Protein AF-A0A9E2YQH1-F1 (afdb_monomer_lite)

Sequence (103 aa):
FQDDIANGRPSDWKCRAGSRYLYVCEDGLVHYCSQQRGYPAKPLALYTVEDIRREYRTKKGCAPFCTISCVHQISYMDFWRDPQTMESTVPEEQNSGLIQISK

Foldseek 3Di:
DQVCLVVVWFDDFQQQQQAQDWDADPVQFTASDPVGPPPPRHHPVPSDVVSNVLSNQEGELCRRNDPDVVRVVSRVVCRVPDHRDHYDPDDDPPCPDPPPPDD

Radius of gyration: 14.52 Å; chains: 1; bounding box: 48×29×32 Å

Secondary structure (DSSP, 8-state):
-HHHHHTTPPP-----BTTTB-EE-TTSEEES-TTSTTSEEEEGGG--HHHHHHHHHEEPTTGGG---HHHHHHHHTTTTSPPP-EE--SPP-----------

pLDDT: mean 90.04, std 12.1, range [48.88, 98.44]

Structure (mmCIF, N/CA/C/O backbone):
data_AF-A0A9E2YQH1-F1
#
_entry.id   AF-A0A9E2YQH1-F1
#
loop_
_atom_site.group_PDB
_atom_site.id
_atom_site.type_symbol
_atom_site.label_atom_id
_atom_site.label_alt_id
_atom_site.label_comp_id
_atom_site.label_asym_id
_atom_site.label_entity_id
_atom_site.label_seq_id
_atom_site.pdbx_PDB_ins_code
_atom_site.Cartn_x
_atom_site.Cartn_y
_atom_site.Cartn_z
_atom_site.occupancy
_atom_site.B_iso_or_equiv
_atom_site.auth_seq_id
_atom_site.auth_comp_id
_atom_site.auth_asym_id
_atom_site.auth_atom_id
_atom_site.pdbx_PDB_model_num
ATOM 1 N N . PHE A 1 1 ? 9.927 -6.008 -11.643 1.00 89.25 1 PHE A N 1
ATOM 2 C CA . PHE A 1 1 ? 10.010 -5.424 -10.286 1.00 89.25 1 PHE A CA 1
ATOM 3 C C . PHE A 1 1 ? 11.405 -5.557 -9.682 1.00 89.25 1 PHE A C 1
ATOM 5 O O . PHE A 1 1 ? 12.046 -4.530 -9.561 1.00 89.25 1 PHE A O 1
ATOM 12 N N . GLN A 1 2 ? 11.934 -6.750 -9.355 1.00 93.94 2 GLN A N 1
ATOM 13 C CA . GLN A 1 2 ? 13.309 -6.865 -8.817 1.00 93.94 2 GLN A CA 1
ATOM 14 C C . GLN A 1 2 ? 14.371 -6.341 -9.796 1.00 93.94 2 GLN A C 1
ATOM 16 O O . GLN A 1 2 ? 15.217 -5.545 -9.399 1.00 93.94 2 GLN A O 1
ATOM 21 N N . ASP A 1 3 ? 14.266 -6.700 -11.079 1.00 95.50 3 ASP A N 1
ATOM 22 C CA . ASP A 1 3 ? 15.157 -6.167 -12.119 1.00 95.50 3 ASP A CA 1
ATOM 23 C C . ASP A 1 3 ? 15.013 -4.650 -12.285 1.00 95.50 3 ASP A C 1
ATOM 25 O O . ASP A 1 3 ? 16.000 -3.949 -12.482 1.00 95.50 3 ASP A O 1
ATOM 29 N N . ASP A 1 4 ? 13.794 -4.117 -12.185 1.00 95.31 4 ASP A N 1
ATOM 30 C CA . ASP A 1 4 ? 13.556 -2.675 -12.292 1.00 95.31 4 ASP A CA 1
ATOM 31 C C . ASP A 1 4 ? 14.166 -1.931 -11.104 1.00 95.31 4 ASP A C 1
ATOM 33 O O . ASP A 1 4 ? 14.864 -0.945 -11.317 1.00 95.31 4 ASP A O 1
ATOM 37 N N . ILE A 1 5 ? 14.021 -2.463 -9.884 1.00 92.62 5 ILE A N 1
ATOM 38 C CA . ILE A 1 5 ? 14.695 -1.954 -8.681 1.00 92.62 5 ILE A CA 1
ATOM 39 C C . ILE A 1 5 ? 16.213 -1.939 -8.887 1.00 92.62 5 ILE A C 1
ATOM 41 O O . ILE A 1 5 ? 16.846 -0.911 -8.659 1.00 92.62 5 ILE A O 1
ATOM 45 N N . ALA A 1 6 ? 16.798 -3.049 -9.352 1.00 94.69 6 ALA A N 1
ATOM 46 C CA . ALA A 1 6 ? 18.241 -3.157 -9.577 1.00 94.69 6 ALA A CA 1
ATOM 47 C C . ALA A 1 6 ? 18.766 -2.145 -10.612 1.00 94.69 6 ALA A C 1
ATOM 49 O O . ALA A 1 6 ? 19.915 -1.721 -10.533 1.00 94.69 6 ALA A O 1
ATOM 50 N N . ASN A 1 7 ? 17.918 -1.734 -11.559 1.00 95.62 7 ASN A N 1
ATOM 51 C CA . ASN A 1 7 ? 18.239 -0.751 -12.593 1.00 95.62 7 ASN A CA 1
ATOM 52 C C . ASN A 1 7 ? 17.727 0.670 -12.281 1.00 95.62 7 ASN A C 1
ATOM 54 O O . ASN A 1 7 ? 17.810 1.540 -13.146 1.00 95.62 7 ASN A O 1
ATOM 58 N N . GLY A 1 8 ? 17.154 0.916 -11.096 1.00 92.38 8 GLY A N 1
ATOM 59 C CA . GLY A 1 8 ? 16.568 2.214 -10.737 1.00 92.38 8 GLY A CA 1
ATOM 60 C C . GLY A 1 8 ? 15.395 2.652 -11.627 1.00 92.38 8 GLY A C 1
ATOM 61 O O . GLY A 1 8 ? 15.149 3.847 -11.783 1.00 92.38 8 GLY A O 1
ATOM 62 N N . ARG A 1 9 ? 14.683 1.706 -12.248 1.00 95.75 9 ARG A N 1
ATOM 63 C CA . ARG A 1 9 ? 13.543 1.969 -13.136 1.00 95.75 9 ARG A CA 1
ATOM 64 C C . ARG A 1 9 ? 12.211 1.847 -12.391 1.00 95.75 9 ARG A C 1
ATOM 66 O O . ARG A 1 9 ? 12.096 1.021 -11.483 1.00 95.75 9 ARG A O 1
ATOM 73 N N . PRO A 1 10 ? 11.183 2.617 -12.790 1.00 95.69 10 PRO A N 1
ATOM 74 C CA . PRO A 1 10 ? 9.850 2.446 -12.237 1.00 95.69 10 PRO A CA 1
ATOM 75 C C . PRO A 1 10 ? 9.244 1.100 -12.663 1.00 95.69 10 PRO A C 1
ATOM 77 O O . PRO A 1 10 ? 9.413 0.661 -13.799 1.00 95.69 10 PRO A O 1
ATOM 80 N N . SER A 1 11 ? 8.498 0.466 -11.761 1.00 93.88 11 SER A N 1
ATOM 81 C CA . SER A 1 11 ? 7.672 -0.713 -12.031 1.00 93.88 11 SER A CA 1
ATOM 82 C C . SER A 1 11 ? 6.210 -0.315 -12.234 1.00 93.88 11 SER A C 1
ATOM 84 O O . SER A 1 11 ? 5.658 0.429 -11.424 1.00 93.88 11 SER A O 1
ATOM 86 N N . ASP A 1 12 ? 5.550 -0.878 -13.247 1.00 92.19 12 ASP A N 1
ATOM 87 C CA . ASP A 1 12 ? 4.094 -0.778 -13.400 1.00 92.19 12 ASP A CA 1
ATOM 88 C C . ASP A 1 12 ? 3.405 -1.962 -12.707 1.00 92.19 12 ASP A C 1
ATOM 90 O O . ASP A 1 12 ? 3.476 -3.109 -13.154 1.00 92.19 12 ASP A O 1
ATOM 94 N N . TRP A 1 13 ? 2.801 -1.701 -11.549 1.00 94.50 13 TRP A N 1
ATOM 95 C CA . TRP A 1 13 ? 2.123 -2.711 -10.742 1.00 94.50 13 TRP A CA 1
ATOM 96 C C . TRP A 1 13 ? 1.111 -2.073 -9.781 1.00 94.50 13 TRP A C 1
ATOM 98 O O . TRP A 1 13 ? 1.105 -0.867 -9.542 1.00 94.50 13 TRP A O 1
ATOM 108 N N . LYS A 1 14 ? 0.244 -2.907 -9.198 1.00 95.38 14 LYS A N 1
ATOM 109 C CA . LYS A 1 14 ? -0.851 -2.476 -8.316 1.00 95.38 14 LYS A CA 1
ATOM 110 C C . LYS A 1 14 ? -0.521 -2.776 -6.858 1.00 95.38 14 LYS A C 1
ATOM 112 O O . LYS A 1 14 ? -0.644 -3.919 -6.429 1.00 95.38 14 LYS A O 1
ATOM 117 N N . CYS A 1 15 ? -0.149 -1.762 -6.080 1.00 95.88 15 CYS A N 1
ATOM 118 C CA . CYS A 1 15 ? 0.162 -1.929 -4.658 1.00 95.88 15 CYS A CA 1
ATOM 119 C C . CYS A 1 15 ? -1.111 -2.109 -3.812 1.00 95.88 15 CYS A C 1
ATOM 121 O O . CYS A 1 15 ? -1.898 -1.170 -3.647 1.00 95.88 15 CYS A O 1
ATOM 123 N N . ARG A 1 16 ? -1.304 -3.294 -3.216 1.00 96.50 16 ARG A N 1
ATOM 124 C CA . ARG A 1 16 ? -2.461 -3.629 -2.359 1.00 96.50 16 ARG A CA 1
ATOM 125 C C . ARG A 1 16 ? -2.207 -3.419 -0.858 1.00 96.50 16 ARG A C 1
ATOM 127 O O . ARG A 1 16 ? -2.954 -3.953 -0.032 1.00 96.50 16 ARG A O 1
ATOM 134 N N . ALA A 1 17 ? -1.203 -2.619 -0.495 1.00 96.69 17 ALA A N 1
ATOM 135 C CA . ALA A 1 17 ? -1.033 -2.119 0.871 1.00 96.69 17 ALA A CA 1
ATOM 136 C C . ALA A 1 17 ? -2.323 -1.456 1.383 1.00 96.69 17 ALA A C 1
ATOM 138 O O . ALA A 1 17 ? -2.994 -0.746 0.630 1.00 96.69 17 ALA A O 1
ATOM 139 N N . GLY A 1 18 ? -2.681 -1.733 2.637 1.00 95.56 18 GLY A N 1
ATOM 140 C CA . GLY A 1 18 ? -3.945 -1.310 3.248 1.00 95.56 18 GLY A CA 1
ATOM 141 C C . GLY A 1 18 ? -5.160 -2.171 2.870 1.00 95.56 18 GLY A C 1
ATOM 142 O O . GLY A 1 18 ? -6.247 -1.948 3.384 1.00 95.56 18 GLY A O 1
ATOM 143 N N . SER A 1 19 ? -5.012 -3.170 1.990 1.00 96.19 19 SER A N 1
ATOM 144 C CA . SER A 1 19 ? -6.122 -4.067 1.621 1.00 96.19 19 SER A CA 1
ATOM 145 C C . SER A 1 19 ? -5.781 -5.550 1.762 1.00 96.19 19 SER A C 1
ATOM 147 O O . SER A 1 19 ? -6.377 -6.241 2.581 1.00 96.19 19 SER A O 1
ATOM 149 N N . ARG A 1 20 ? -4.809 -6.053 0.992 1.00 94.56 20 ARG A N 1
ATOM 150 C CA . ARG A 1 20 ? -4.315 -7.442 1.082 1.00 94.56 20 ARG A CA 1
ATOM 151 C C . ARG A 1 20 ? -3.144 -7.603 2.034 1.00 94.56 20 ARG A C 1
ATOM 153 O O . ARG A 1 20 ? -2.875 -8.703 2.496 1.00 94.56 20 ARG A O 1
ATOM 160 N N . TYR A 1 21 ? -2.453 -6.504 2.297 1.00 95.00 21 TYR A N 1
ATOM 161 C CA . TYR A 1 21 ? -1.311 -6.435 3.186 1.00 95.00 21 TYR A CA 1
ATOM 162 C C . TYR A 1 21 ? -1.559 -5.306 4.183 1.00 95.00 21 TYR A C 1
ATOM 164 O O . TYR A 1 21 ? -1.700 -4.151 3.774 1.00 95.00 21 TYR A O 1
ATOM 172 N N . LEU A 1 22 ? -1.646 -5.653 5.466 1.00 95.75 22 LEU A N 1
ATOM 173 C CA . LEU A 1 22 ? -1.761 -4.699 6.566 1.00 95.75 22 LEU A CA 1
ATOM 174 C C . LEU A 1 22 ? -0.465 -4.734 7.368 1.00 95.75 22 LEU A C 1
ATOM 176 O O . LEU A 1 22 ? -0.031 -5.803 7.795 1.00 95.75 22 LEU A O 1
ATOM 180 N N . TYR A 1 23 ? 0.134 -3.568 7.580 1.00 96.56 23 TYR A N 1
ATOM 181 C CA . TYR A 1 23 ? 1.259 -3.409 8.490 1.00 96.56 23 TYR A CA 1
ATOM 182 C C . TYR A 1 23 ? 0.742 -2.785 9.780 1.00 96.56 23 TYR A C 1
ATOM 184 O O . TYR A 1 23 ? 0.185 -1.692 9.737 1.00 96.56 23 TYR A O 1
ATOM 192 N N . VAL A 1 24 ? 0.896 -3.467 10.912 1.00 97.38 24 VAL A N 1
ATOM 193 C CA . VAL A 1 24 ? 0.403 -2.991 12.213 1.00 97.38 24 VAL A CA 1
ATOM 194 C C . VAL A 1 24 ? 1.596 -2.693 13.111 1.00 97.38 24 VAL A C 1
ATOM 196 O O . VAL A 1 24 ? 2.475 -3.541 13.252 1.00 97.38 24 VAL A O 1
ATOM 199 N N . CYS A 1 25 ? 1.653 -1.484 13.668 1.00 96.62 25 CYS A N 1
ATOM 200 C CA . CYS A 1 25 ? 2.722 -1.085 14.583 1.00 96.62 25 CYS A CA 1
ATOM 201 C C . CYS A 1 25 ? 2.439 -1.497 16.039 1.00 96.62 25 CYS A C 1
ATOM 203 O O . CYS A 1 25 ? 1.378 -2.032 16.365 1.00 96.62 25 CYS A O 1
ATOM 205 N N . GLU A 1 26 ? 3.398 -1.207 16.914 1.00 97.62 26 GLU A N 1
ATOM 206 C CA . GLU A 1 26 ? 3.370 -1.415 18.363 1.00 97.62 26 GLU A CA 1
ATOM 207 C C . GLU A 1 26 ? 2.173 -0.753 19.069 1.00 97.62 26 GLU A C 1
ATOM 209 O O . GLU A 1 26 ? 1.657 -1.305 20.037 1.00 97.62 26 GLU A O 1
ATOM 214 N N . ASP A 1 27 ? 1.669 0.362 18.535 1.00 97.62 27 ASP A N 1
ATOM 215 C CA . ASP A 1 27 ? 0.501 1.081 19.064 1.00 97.62 27 ASP A CA 1
ATOM 216 C C . ASP A 1 27 ? -0.838 0.527 18.536 1.00 97.62 27 ASP A C 1
ATOM 218 O O . ASP A 1 27 ? -1.906 1.091 18.780 1.00 97.62 27 ASP A O 1
ATOM 222 N N . GLY A 1 28 ? -0.807 -0.557 17.753 1.00 97.88 28 GLY A N 1
ATOM 223 C CA . GLY A 1 28 ? -2.000 -1.145 17.143 1.00 97.88 28 GLY A CA 1
ATOM 224 C C . GLY A 1 28 ? -2.581 -0.326 15.985 1.00 97.88 28 GLY A C 1
ATOM 225 O O . GLY A 1 28 ? -3.754 -0.498 15.641 1.00 97.88 28 GLY A O 1
ATOM 226 N N . LEU A 1 29 ? -1.792 0.564 15.372 1.00 98.25 29 LEU A N 1
ATOM 227 C CA . LEU A 1 29 ? -2.205 1.355 14.211 1.00 98.25 29 LEU A CA 1
ATOM 228 C C . LEU A 1 29 ? -1.865 0.639 12.902 1.00 98.25 29 LEU A C 1
ATOM 230 O O . LEU A 1 29 ? -0.773 0.098 12.730 1.00 98.25 29 LEU A O 1
ATOM 234 N N . VAL A 1 30 ? -2.799 0.679 11.954 1.00 97.94 30 VAL A N 1
ATOM 235 C CA . VAL A 1 30 ? -2.633 0.167 10.594 1.00 97.94 30 VAL A CA 1
ATOM 236 C C . VAL A 1 30 ? -1.942 1.214 9.727 1.00 97.94 30 VAL A C 1
ATOM 238 O O . VAL A 1 30 ? -2.402 2.353 9.595 1.00 97.94 30 VAL A O 1
ATOM 241 N N . HIS A 1 31 ? -0.869 0.791 9.073 1.00 95.44 31 HIS A N 1
ATOM 242 C CA . HIS A 1 31 ? -0.141 1.521 8.049 1.00 95.44 31 HIS A CA 1
ATOM 243 C C . HIS A 1 31 ? -0.159 0.757 6.720 1.00 95.44 31 HIS A C 1
ATOM 245 O O . HIS A 1 31 ? -0.472 -0.437 6.670 1.00 95.44 31 HIS A O 1
ATOM 251 N N . TYR A 1 32 ? 0.215 1.426 5.632 1.00 94.06 32 TYR A N 1
ATOM 252 C CA . TYR A 1 32 ? 0.394 0.769 4.340 1.00 94.06 32 TYR A CA 1
ATOM 253 C C . TYR A 1 32 ? 1.506 -0.286 4.375 1.00 94.06 32 TYR A C 1
ATOM 255 O O . TYR A 1 32 ? 1.284 -1.427 3.970 1.00 94.06 32 TYR A O 1
ATOM 263 N N . CYS A 1 33 ? 2.699 0.084 4.843 1.00 93.81 33 CYS A N 1
ATOM 264 C CA . CYS A 1 33 ? 3.848 -0.811 4.997 1.00 93.81 33 CYS A CA 1
ATOM 265 C C . CYS A 1 33 ? 4.919 -0.181 5.901 1.00 93.81 33 CYS A C 1
ATOM 267 O O . CYS A 1 33 ? 4.747 0.936 6.387 1.00 93.81 33 CYS A O 1
ATOM 269 N N . SER A 1 34 ? 6.050 -0.868 6.084 1.00 91.19 34 SER A N 1
ATOM 270 C CA . SER A 1 34 ? 7.189 -0.370 6.869 1.00 91.19 34 SER A CA 1
ATOM 271 C C . SER A 1 34 ? 7.785 0.953 6.361 1.00 91.19 34 SER A C 1
ATOM 273 O O . SER A 1 34 ? 8.341 1.700 7.156 1.00 91.19 34 SER A O 1
ATOM 275 N N . GLN A 1 35 ? 7.669 1.255 5.064 1.00 88.56 35 GLN A N 1
ATOM 276 C CA . GLN A 1 35 ? 8.225 2.454 4.414 1.00 88.56 35 GLN A CA 1
ATOM 277 C C . GLN A 1 35 ? 7.229 3.609 4.409 1.00 88.56 35 GLN A C 1
ATOM 279 O O . GLN A 1 35 ? 7.614 4.758 4.280 1.00 88.56 35 GLN A O 1
ATOM 284 N N . GLN A 1 36 ? 5.945 3.293 4.544 1.00 88.81 36 GLN A N 1
ATOM 285 C CA . GLN A 1 36 ? 4.845 4.248 4.556 1.00 88.81 36 GLN A CA 1
ATOM 286 C C . GLN A 1 36 ? 4.131 4.149 5.909 1.00 88.81 36 GLN A C 1
ATOM 288 O O . GLN A 1 36 ? 2.916 3.948 5.989 1.00 88.81 36 GLN A O 1
ATOM 293 N N . ARG A 1 37 ? 4.920 4.226 6.992 1.00 89.81 37 ARG A N 1
ATOM 294 C CA . ARG A 1 37 ? 4.393 4.401 8.352 1.00 89.81 37 ARG A CA 1
ATOM 295 C C . ARG A 1 37 ? 3.739 5.778 8.456 1.00 89.81 37 ARG A C 1
ATOM 297 O O . ARG A 1 37 ? 4.138 6.718 7.783 1.00 89.81 37 ARG A O 1
ATOM 304 N N . GLY A 1 38 ? 2.724 5.892 9.305 1.00 89.31 38 GLY A N 1
ATOM 305 C CA . GLY A 1 38 ? 1.984 7.144 9.506 1.00 89.31 38 GLY A CA 1
ATOM 306 C C . GLY A 1 38 ? 0.742 7.316 8.626 1.00 89.31 38 GLY A C 1
ATOM 307 O O . GLY A 1 38 ? -0.084 8.164 8.936 1.00 89.31 38 GLY A O 1
ATOM 308 N N . TYR A 1 39 ? 0.528 6.470 7.610 1.00 89.50 39 TYR A N 1
ATOM 309 C CA . TYR A 1 39 ? -0.729 6.451 6.856 1.00 89.50 39 TYR A CA 1
ATOM 310 C C . TYR A 1 39 ? -1.253 5.023 6.644 1.00 89.50 39 TYR A C 1
ATOM 312 O O . TYR A 1 39 ? -0.470 4.146 6.281 1.00 89.50 39 TYR A O 1
ATOM 320 N N . PRO A 1 40 ? -2.559 4.755 6.837 1.00 91.69 40 PRO A N 1
ATOM 321 C CA . PRO A 1 40 ? -3.576 5.686 7.340 1.00 91.69 40 PRO A CA 1
ATOM 322 C C . PRO A 1 40 ? -3.472 5.954 8.851 1.00 91.69 40 PRO A C 1
ATOM 324 O O . PRO A 1 40 ? -4.201 6.800 9.355 1.00 91.69 40 PRO A O 1
ATOM 327 N N . ALA A 1 41 ? -2.604 5.230 9.572 1.00 95.44 41 ALA A N 1
ATOM 328 C CA . ALA A 1 41 ? -2.446 5.318 11.030 1.00 95.44 41 ALA A CA 1
ATOM 329 C C . ALA A 1 41 ? -3.776 5.157 11.786 1.00 95.44 41 ALA A C 1
ATOM 331 O O . ALA A 1 41 ? -4.015 5.770 12.824 1.00 95.44 41 ALA A O 1
ATOM 332 N N . LYS A 1 42 ? -4.659 4.312 11.248 1.00 97.06 42 LYS A N 1
ATOM 333 C CA . LYS A 1 42 ? -5.975 4.047 11.823 1.00 97.06 42 LYS A CA 1
ATOM 334 C C . LYS A 1 42 ? -5.875 2.866 12.794 1.00 97.06 42 LYS A C 1
ATOM 336 O O . LYS A 1 42 ? -5.284 1.858 12.407 1.00 97.06 42 LYS A O 1
ATOM 341 N N . PRO A 1 43 ? -6.447 2.932 14.009 1.00 98.31 43 PRO A N 1
ATOM 342 C CA . PRO A 1 43 ? -6.442 1.800 14.934 1.00 98.31 43 PRO A CA 1
ATOM 343 C C . PRO A 1 43 ? -7.020 0.539 14.290 1.00 98.31 43 PRO A C 1
ATOM 345 O O . PRO A 1 43 ? -8.073 0.608 13.652 1.00 98.31 43 PRO A O 1
ATOM 348 N N . LEU A 1 44 ? -6.370 -0.612 14.485 1.00 98.00 44 LEU A N 1
ATOM 349 C CA . LEU A 1 44 ? -6.796 -1.892 13.908 1.00 98.00 44 LEU A CA 1
ATOM 350 C C . LEU A 1 44 ? -8.247 -2.228 14.271 1.00 98.00 44 LEU A C 1
ATOM 352 O O . LEU A 1 44 ? -9.013 -2.654 13.413 1.00 98.00 44 LEU A O 1
ATOM 356 N N . ALA A 1 45 ? -8.645 -1.956 15.516 1.00 97.94 45 ALA A N 1
ATOM 357 C CA . ALA A 1 45 ? -10.011 -2.167 15.999 1.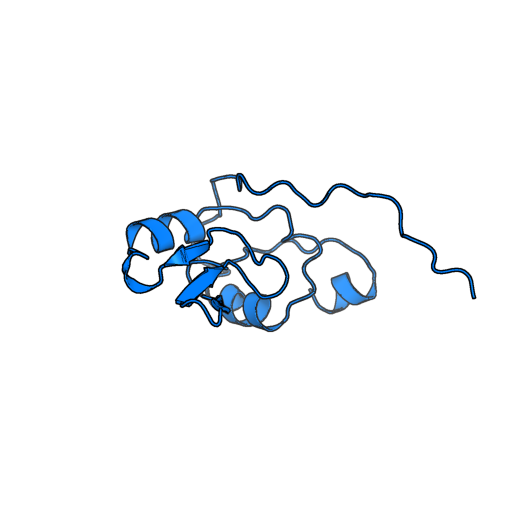00 97.94 45 ALA A CA 1
ATOM 358 C C . ALA A 1 45 ? -11.075 -1.343 15.245 1.00 97.94 45 ALA A C 1
ATOM 360 O O . ALA A 1 45 ? -12.256 -1.672 15.297 1.00 97.94 45 ALA A O 1
ATOM 361 N N . LEU A 1 46 ? -10.667 -0.276 14.552 1.00 98.38 46 LEU A N 1
ATOM 362 C CA . LEU A 1 46 ? -11.537 0.609 13.776 1.00 98.38 46 LEU A CA 1
ATOM 363 C C . LEU A 1 46 ? -11.324 0.462 12.261 1.00 98.38 46 LEU A C 1
ATOM 365 O O . LEU A 1 46 ? -11.939 1.202 11.492 1.00 98.38 46 LEU A O 1
ATOM 369 N N . TYR A 1 47 ? -10.444 -0.439 11.818 1.00 98.25 47 TYR A N 1
ATOM 370 C CA . TYR A 1 47 ? -10.150 -0.649 10.403 1.00 98.25 47 TYR A CA 1
ATOM 371 C C . TYR A 1 47 ? -11.241 -1.511 9.765 1.00 98.25 47 TYR A C 1
ATOM 373 O O . TYR A 1 47 ? -11.370 -2.697 10.067 1.00 98.25 47 TYR A O 1
ATOM 381 N N . THR A 1 48 ? -12.067 -0.911 8.912 1.00 98.44 48 THR A N 1
ATOM 382 C CA . THR A 1 48 ? -13.285 -1.544 8.398 1.00 98.44 48 THR A CA 1
ATOM 383 C C . THR A 1 48 ? -13.086 -2.138 7.007 1.00 98.44 48 THR A C 1
ATOM 385 O O . THR A 1 48 ? -12.095 -1.898 6.313 1.00 98.44 48 THR A O 1
ATOM 388 N N . VAL A 1 49 ? -14.076 -2.907 6.549 1.00 98.19 49 VAL A N 1
ATOM 389 C CA . VAL A 1 49 ? -14.098 -3.436 5.178 1.00 98.19 49 VAL A CA 1
ATOM 390 C C . VAL A 1 49 ? -14.154 -2.301 4.148 1.00 98.19 49 VAL A C 1
ATOM 392 O O . VAL A 1 49 ? -13.613 -2.431 3.052 1.00 98.19 49 VAL A O 1
ATOM 395 N N . GLU A 1 50 ? -14.770 -1.171 4.482 1.00 98.38 50 GLU A N 1
ATOM 396 C CA . GLU A 1 50 ? -14.794 0.032 3.648 1.00 98.38 50 GLU A CA 1
ATOM 397 C C . GLU A 1 50 ? -13.387 0.611 3.479 1.00 98.38 50 GLU A C 1
ATOM 399 O O . GLU A 1 50 ? -13.037 0.996 2.363 1.00 98.38 50 GLU A O 1
ATOM 404 N N . ASP A 1 51 ? -12.554 0.597 4.528 1.00 97.81 51 ASP A N 1
ATOM 405 C CA . ASP A 1 51 ? -11.140 0.967 4.409 1.00 97.81 51 ASP A CA 1
ATOM 406 C C . ASP A 1 51 ? -10.409 0.014 3.461 1.00 97.81 51 ASP A C 1
ATOM 408 O O . ASP A 1 51 ? -9.790 0.465 2.501 1.00 97.81 51 ASP A O 1
ATOM 412 N N . ILE A 1 52 ? -10.575 -1.301 3.641 1.00 97.31 52 ILE A N 1
ATOM 413 C CA . ILE A 1 52 ? -9.978 -2.318 2.759 1.00 97.31 52 ILE A CA 1
ATOM 414 C C . ILE A 1 52 ? -10.396 -2.095 1.295 1.00 97.31 52 ILE A C 1
ATOM 416 O O . ILE A 1 52 ? -9.567 -2.156 0.385 1.00 97.31 52 ILE A O 1
ATOM 420 N N . ARG A 1 53 ? -11.683 -1.826 1.040 1.00 97.50 53 ARG A N 1
ATOM 421 C CA . ARG A 1 53 ? -12.227 -1.585 -0.309 1.00 97.50 53 ARG A CA 1
ATOM 422 C C . ARG A 1 53 ? -11.716 -0.288 -0.926 1.00 97.50 53 ARG A C 1
ATOM 424 O O . ARG A 1 53 ? -11.529 -0.253 -2.147 1.00 97.50 53 ARG A O 1
ATOM 431 N N . ARG A 1 54 ? -11.533 0.756 -0.115 1.00 97.12 54 ARG A N 1
ATOM 432 C CA . ARG A 1 54 ? -10.916 2.017 -0.532 1.00 97.12 54 ARG A CA 1
ATOM 433 C C . ARG A 1 54 ? -9.463 1.764 -0.910 1.00 97.12 54 ARG A C 1
ATOM 435 O O . ARG A 1 54 ? -9.107 1.960 -2.066 1.00 97.12 54 ARG A O 1
ATOM 442 N N . GLU A 1 55 ? -8.669 1.200 -0.001 1.00 96.50 55 GLU A N 1
ATOM 443 C CA . GLU A 1 55 ? -7.239 0.985 -0.235 1.00 96.50 55 GLU A CA 1
ATOM 444 C C . GLU A 1 55 ? -6.940 -0.032 -1.327 1.00 96.50 55 GLU A C 1
ATOM 446 O O . GLU A 1 55 ? -5.900 0.047 -1.977 1.00 96.50 55 GLU A O 1
ATOM 451 N N . TYR A 1 56 ? -7.852 -0.953 -1.615 1.00 96.94 56 TYR A N 1
ATOM 452 C CA . TYR A 1 56 ? -7.737 -1.789 -2.800 1.00 96.94 56 TYR A CA 1
ATOM 453 C C . TYR A 1 56 ? -7.712 -0.940 -4.084 1.00 96.94 56 TYR A C 1
ATOM 455 O O . TYR A 1 56 ? -6.881 -1.199 -4.954 1.00 96.94 56 TYR A O 1
ATOM 463 N N . ARG A 1 57 ? -8.559 0.096 -4.190 1.00 97.19 57 ARG A N 1
ATOM 464 C CA . ARG A 1 57 ? -8.692 0.972 -5.373 1.00 97.19 57 ARG A CA 1
ATOM 465 C C . ARG A 1 57 ? -7.740 2.169 -5.382 1.00 97.19 57 ARG A C 1
ATOM 467 O O . ARG A 1 57 ? -7.550 2.750 -6.445 1.00 97.19 57 ARG A O 1
ATOM 474 N N . THR A 1 58 ? -7.144 2.526 -4.248 1.00 96.50 58 THR A N 1
ATOM 475 C CA . THR A 1 58 ? -6.162 3.615 -4.146 1.00 96.50 58 THR A CA 1
ATOM 476 C C . THR A 1 58 ? -4.834 3.224 -4.791 1.00 96.50 58 THR A C 1
ATOM 478 O O . THR A 1 58 ? -4.219 2.242 -4.378 1.00 96.50 58 THR A O 1
ATOM 481 N N . LYS A 1 59 ? -4.353 3.999 -5.761 1.00 95.56 59 LYS A N 1
ATOM 482 C CA . LYS A 1 59 ? -2.994 3.974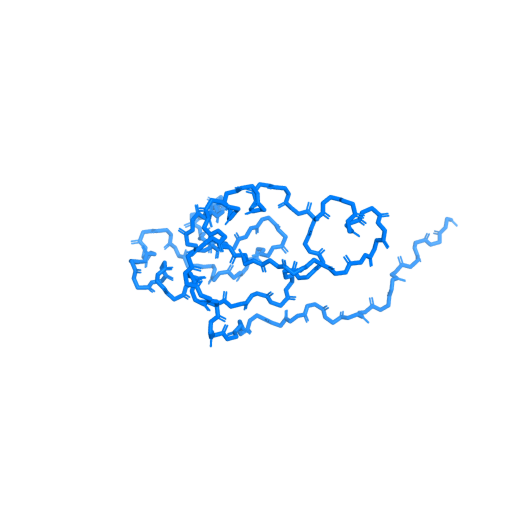 -6.301 1.00 95.56 59 LYS A CA 1
ATOM 483 C C . LYS A 1 59 ? -2.075 4.712 -5.335 1.00 95.56 59 LYS A C 1
ATOM 485 O O . LYS A 1 59 ? -2.428 5.768 -4.823 1.00 95.56 59 LYS A O 1
ATOM 490 N N . LYS A 1 60 ? -0.925 4.117 -5.025 1.00 94.56 60 LYS A N 1
ATOM 491 C CA . LYS A 1 60 ? 0.019 4.666 -4.041 1.00 94.56 60 LYS A CA 1
ATOM 492 C C . LYS A 1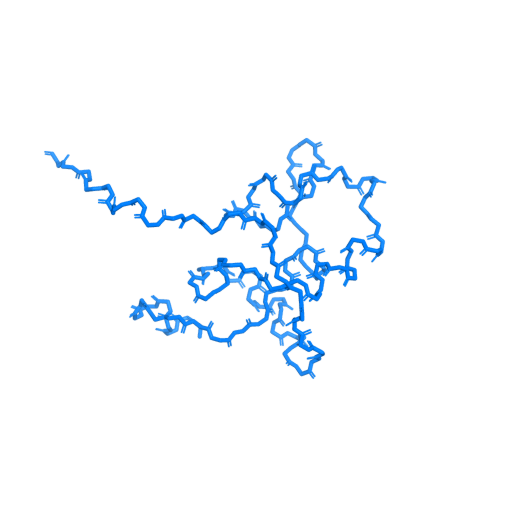 60 ? 1.133 5.355 -4.805 1.00 94.56 60 LYS A C 1
ATOM 494 O O . LYS A 1 60 ? 1.769 4.698 -5.629 1.00 94.56 60 LYS A O 1
ATOM 499 N N . GLY A 1 61 ? 1.393 6.621 -4.495 1.00 92.56 61 GLY A N 1
ATOM 500 C CA . GLY A 1 61 ? 2.438 7.398 -5.168 1.00 92.56 61 GLY A CA 1
ATOM 501 C C . GLY A 1 61 ? 3.835 6.771 -5.064 1.00 92.56 61 GLY A C 1
ATOM 502 O O . GLY A 1 61 ? 4.606 6.786 -6.015 1.00 92.56 61 GLY A O 1
ATOM 503 N N . CYS A 1 62 ? 4.133 6.074 -3.961 1.00 92.25 62 CYS A N 1
ATOM 504 C CA . CYS A 1 62 ? 5.406 5.366 -3.787 1.00 92.25 62 CYS A CA 1
ATOM 505 C C . CYS A 1 62 ? 5.536 4.058 -4.599 1.00 92.25 62 CYS A C 1
ATOM 507 O O . CYS A 1 62 ? 6.605 3.448 -4.602 1.00 92.25 62 CYS A O 1
ATOM 509 N N . ALA A 1 63 ? 4.464 3.558 -5.228 1.00 94.69 63 ALA A N 1
ATOM 510 C CA . ALA A 1 63 ? 4.460 2.240 -5.868 1.00 94.69 63 ALA A CA 1
ATOM 511 C C . ALA A 1 63 ? 5.496 2.088 -7.001 1.00 94.69 63 ALA A C 1
ATOM 513 O O . ALA A 1 63 ? 6.163 1.050 -7.012 1.00 94.69 63 ALA A O 1
ATOM 514 N N . PRO A 1 64 ? 5.704 3.065 -7.909 1.00 94.75 64 PRO A N 1
ATOM 515 C CA . PRO A 1 64 ? 6.621 2.895 -9.035 1.00 94.75 64 PRO A CA 1
ATOM 516 C C . PRO A 1 64 ? 8.052 2.543 -8.619 1.00 94.75 64 PRO A C 1
ATOM 518 O O . PRO A 1 64 ? 8.691 1.742 -9.288 1.00 94.75 64 PRO A O 1
ATOM 521 N N . PHE A 1 65 ? 8.533 3.063 -7.489 1.00 93.50 65 PHE A N 1
ATOM 522 C CA . PHE A 1 65 ? 9.901 2.842 -6.999 1.00 93.50 65 PHE A CA 1
ATOM 523 C C . PHE A 1 65 ? 9.953 2.011 -5.710 1.00 93.50 65 PHE A C 1
ATOM 525 O O . PHE A 1 65 ? 10.923 2.060 -4.956 1.00 93.50 65 PHE A O 1
ATOM 532 N N . CYS A 1 66 ? 8.895 1.253 -5.424 1.00 93.44 66 CYS A N 1
ATOM 533 C CA . CYS A 1 66 ? 8.821 0.450 -4.213 1.00 93.44 66 CYS A CA 1
ATOM 534 C C . CYS A 1 66 ? 9.871 -0.670 -4.219 1.00 93.44 66 CYS A C 1
ATOM 536 O O . CYS A 1 66 ? 9.998 -1.415 -5.186 1.00 93.44 66 CYS A O 1
ATOM 538 N N . THR A 1 67 ? 10.587 -0.830 -3.104 1.00 93.50 67 THR A N 1
ATOM 539 C CA . THR A 1 67 ? 11.615 -1.871 -2.922 1.00 93.50 67 THR A CA 1
ATOM 540 C C . THR A 1 67 ? 11.137 -3.047 -2.063 1.00 93.50 67 THR A C 1
ATOM 542 O O . THR A 1 67 ? 11.914 -3.924 -1.684 1.00 93.50 67 THR A O 1
ATOM 545 N N . ILE A 1 68 ? 9.846 -3.085 -1.722 1.00 93.19 68 ILE A N 1
ATOM 546 C CA . ILE A 1 68 ? 9.333 -3.898 -0.613 1.00 93.19 68 ILE A CA 1
ATOM 547 C C . ILE A 1 68 ? 8.716 -5.188 -1.116 1.00 93.19 68 ILE A C 1
ATOM 549 O O . ILE A 1 68 ? 7.535 -5.256 -1.456 1.00 93.19 68 ILE A O 1
ATOM 553 N N . SER A 1 69 ? 9.530 -6.242 -1.107 1.00 93.94 69 SER A N 1
ATOM 554 C CA . SER A 1 69 ? 9.152 -7.554 -1.638 1.00 93.94 69 SER A CA 1
ATOM 555 C C . SER A 1 69 ? 7.842 -8.092 -1.046 1.00 93.94 69 SER A C 1
ATOM 557 O O . SER A 1 69 ? 6.995 -8.576 -1.793 1.00 93.94 69 SER A O 1
ATOM 559 N N . CYS A 1 70 ? 7.616 -7.939 0.266 1.00 93.25 70 CYS A N 1
ATOM 560 C CA . CYS A 1 70 ? 6.430 -8.480 0.941 1.00 93.25 70 CYS A CA 1
ATOM 561 C C . CYS A 1 70 ? 5.114 -8.000 0.306 1.00 93.25 70 CYS A C 1
ATOM 563 O O . CYS A 1 70 ? 4.226 -8.805 0.024 1.00 93.25 70 CYS A O 1
ATOM 565 N N . VAL A 1 71 ? 4.988 -6.696 0.031 1.00 95.06 71 VAL A N 1
ATOM 566 C CA . VAL A 1 71 ? 3.767 -6.149 -0.578 1.00 95.06 71 VAL A CA 1
ATOM 567 C C . VAL A 1 71 ? 3.696 -6.452 -2.072 1.00 95.06 71 VAL A C 1
ATOM 569 O O . VAL A 1 71 ? 2.600 -6.704 -2.571 1.00 95.06 71 VAL A O 1
ATOM 572 N N . HIS A 1 72 ? 4.830 -6.501 -2.778 1.00 94.75 72 HIS A N 1
ATOM 573 C CA . HIS A 1 72 ? 4.873 -6.929 -4.178 1.00 94.75 72 HIS A CA 1
ATOM 574 C C . HIS A 1 72 ? 4.325 -8.349 -4.343 1.00 94.75 72 HIS A C 1
ATOM 576 O O . HIS A 1 72 ? 3.417 -8.565 -5.143 1.00 94.75 72 HIS A O 1
ATOM 582 N N . GLN A 1 73 ? 4.828 -9.301 -3.554 1.00 93.88 73 GLN A N 1
ATOM 583 C CA . GLN A 1 73 ? 4.450 -10.712 -3.643 1.00 93.88 73 GLN A CA 1
ATOM 584 C C . GLN A 1 73 ? 2.973 -10.939 -3.302 1.00 93.88 73 GLN A C 1
ATOM 586 O O . GLN A 1 73 ? 2.268 -11.612 -4.050 1.00 93.88 73 GLN A O 1
ATOM 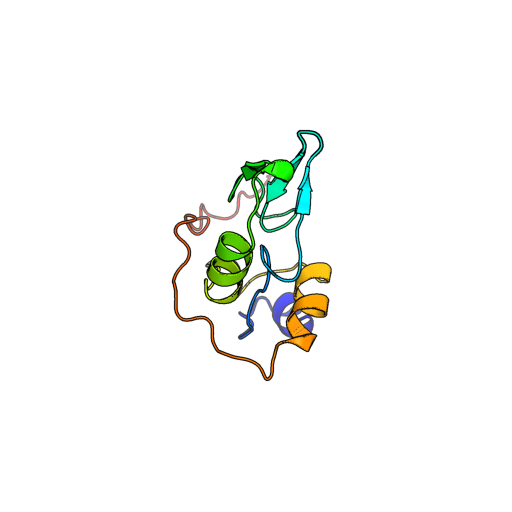591 N N . ILE A 1 74 ? 2.472 -10.328 -2.224 1.00 93.62 74 ILE A N 1
ATOM 592 C CA . ILE A 1 74 ? 1.053 -10.442 -1.855 1.00 93.62 74 ILE A CA 1
ATOM 593 C C . ILE A 1 74 ? 0.147 -9.765 -2.892 1.00 93.62 74 ILE A C 1
ATOM 595 O O . ILE A 1 74 ? -0.911 -10.292 -3.234 1.00 93.62 74 ILE A O 1
ATOM 599 N N . SER A 1 75 ? 0.559 -8.620 -3.440 1.00 95.12 75 SER A N 1
ATOM 600 C CA . SER A 1 75 ? -0.236 -7.904 -4.446 1.00 95.12 75 SER A CA 1
ATOM 601 C C . SER A 1 75 ? -0.235 -8.588 -5.813 1.00 95.12 75 SER A C 1
ATOM 603 O O . SER A 1 75 ? -1.187 -8.416 -6.574 1.00 95.12 75 SER A O 1
ATOM 605 N N . TYR A 1 76 ? 0.803 -9.370 -6.127 1.00 91.38 76 TYR A N 1
ATOM 606 C CA . TYR A 1 76 ? 0.928 -10.093 -7.393 1.00 91.38 76 TYR A CA 1
ATOM 607 C C . TYR A 1 76 ? -0.258 -11.036 -7.640 1.00 91.38 76 TYR A C 1
ATOM 609 O O . TYR A 1 76 ? -0.746 -11.135 -8.765 1.00 91.38 76 TYR A O 1
ATOM 617 N N . MET A 1 77 ? -0.800 -11.646 -6.579 1.00 87.56 77 MET A N 1
ATOM 618 C CA . MET A 1 77 ? -1.985 -12.511 -6.665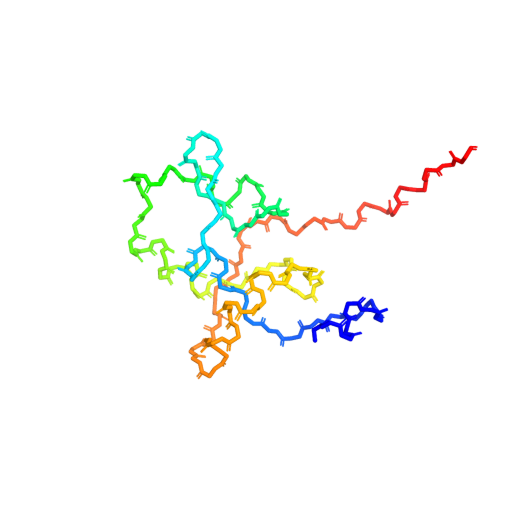 1.00 87.56 77 MET A CA 1
ATOM 619 C C . MET A 1 77 ? -3.235 -11.782 -7.192 1.00 87.56 77 MET A C 1
ATOM 621 O O . MET A 1 77 ? -4.130 -12.418 -7.748 1.00 87.56 77 MET A O 1
ATOM 625 N N . ASP A 1 78 ? -3.278 -10.453 -7.065 1.00 91.81 78 ASP A N 1
ATOM 626 C CA . ASP A 1 78 ? -4.369 -9.588 -7.518 1.00 91.81 78 ASP A CA 1
ATOM 627 C C . ASP A 1 78 ? -4.037 -8.856 -8.841 1.00 91.81 78 ASP A C 1
ATOM 629 O O . ASP A 1 78 ? -4.726 -7.894 -9.208 1.00 91.81 78 ASP A O 1
ATOM 633 N N . PHE A 1 79 ? -3.002 -9.287 -9.581 1.00 88.25 79 PHE A N 1
ATOM 634 C CA . PHE A 1 79 ? -2.602 -8.661 -10.850 1.00 88.25 79 PHE A CA 1
ATOM 635 C C . PHE A 1 79 ? -3.704 -8.722 -11.918 1.00 88.25 79 PHE A C 1
ATOM 637 O O . PHE A 1 79 ? -3.911 -7.746 -12.634 1.00 88.25 79 PHE A O 1
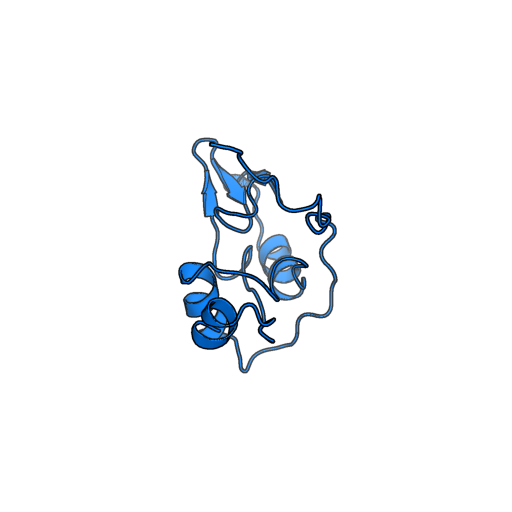ATOM 644 N N . TRP A 1 80 ? -4.464 -9.815 -11.991 1.00 90.38 80 TRP A N 1
ATOM 645 C CA . TRP A 1 80 ? -5.572 -9.984 -12.944 1.00 90.38 80 TRP A CA 1
ATOM 646 C C . TRP A 1 80 ? -6.876 -9.300 -12.504 1.00 90.38 80 TRP A C 1
ATOM 648 O O . TRP A 1 80 ? -7.825 -9.237 -13.280 1.00 90.38 80 TRP A O 1
ATOM 658 N N . ARG A 1 81 ? -6.950 -8.797 -11.264 1.00 93.19 81 ARG A N 1
ATOM 659 C CA . ARG A 1 81 ? -8.154 -8.136 -10.743 1.00 93.19 81 ARG A CA 1
ATOM 660 C C . ARG A 1 81 ? -8.224 -6.653 -11.122 1.00 93.19 81 ARG A C 1
ATOM 662 O O . ARG A 1 81 ? -7.303 -6.113 -11.737 1.00 93.19 81 ARG A O 1
ATOM 669 N N . ASP A 1 82 ? -9.294 -5.990 -10.684 1.00 95.25 82 ASP A N 1
ATOM 670 C CA . ASP A 1 82 ? -9.643 -4.598 -10.996 1.00 95.25 82 ASP A CA 1
ATOM 671 C C . ASP A 1 82 ? -8.472 -3.601 -10.869 1.00 95.25 82 ASP A C 1
ATOM 673 O O . ASP A 1 82 ? -7.580 -3.774 -10.017 1.00 95.25 82 ASP A O 1
ATOM 677 N N . PRO A 1 83 ? -8.476 -2.528 -11.682 1.00 95.56 83 PRO A N 1
ATOM 678 C CA . PRO A 1 83 ? -7.484 -1.464 -11.598 1.00 95.56 83 PRO A CA 1
ATOM 679 C C . PRO A 1 83 ? -7.601 -0.649 -10.303 1.00 95.56 83 PRO A C 1
ATOM 681 O O . PRO A 1 83 ? -8.582 -0.727 -9.560 1.00 95.56 83 PRO A O 1
ATOM 684 N N . GLN A 1 84 ? -6.571 0.154 -10.043 1.00 96.62 84 GLN A N 1
ATOM 685 C CA . GLN A 1 84 ? -6.603 1.205 -9.030 1.00 96.62 84 GLN A CA 1
ATOM 686 C C . GLN A 1 84 ? -7.064 2.496 -9.706 1.00 96.62 84 GLN A C 1
ATOM 688 O O . GLN A 1 84 ? -6.445 2.932 -10.671 1.00 96.62 84 GLN A O 1
ATOM 693 N N . THR A 1 85 ? -8.184 3.053 -9.251 1.00 96.94 85 THR A N 1
ATOM 694 C CA . THR A 1 85 ? -8.871 4.191 -9.889 1.00 96.94 85 THR A CA 1
ATOM 695 C C . THR A 1 85 ? -8.892 5.445 -9.019 1.00 96.94 85 THR A C 1
ATOM 697 O O . THR A 1 85 ? -9.415 6.469 -9.442 1.00 96.94 85 THR A O 1
ATOM 700 N N . MET A 1 86 ? -8.392 5.361 -7.788 1.00 96.25 86 MET A N 1
ATOM 701 C CA . MET A 1 86 ? -8.314 6.479 -6.848 1.00 96.25 86 MET A CA 1
ATOM 702 C C . MET A 1 86 ? -6.848 6.850 -6.649 1.00 96.25 86 MET A C 1
ATOM 704 O O . MET A 1 86 ? -6.012 5.956 -6.626 1.00 96.25 86 MET A O 1
ATOM 708 N N . GLU A 1 87 ? -6.528 8.123 -6.455 1.00 93.19 87 GLU A N 1
ATOM 709 C CA . GLU A 1 87 ? -5.165 8.551 -6.112 1.00 93.19 87 GLU A CA 1
ATOM 710 C C . GLU A 1 87 ? -4.986 8.627 -4.589 1.00 93.19 87 GLU A C 1
ATOM 712 O O . GLU A 1 87 ? -5.933 8.934 -3.857 1.00 93.19 87 GLU A O 1
ATOM 717 N N . SER A 1 88 ? -3.787 8.318 -4.085 1.00 87.88 88 SER A N 1
ATOM 718 C CA . SER A 1 88 ? -3.495 8.442 -2.654 1.00 87.88 88 SER A CA 1
ATOM 719 C C . SER A 1 88 ? -3.363 9.903 -2.241 1.00 87.88 88 SER A C 1
ATOM 721 O O . SER A 1 88 ? -2.691 10.676 -2.912 1.00 87.88 88 SER A O 1
ATOM 723 N N . THR A 1 89 ? -3.901 10.257 -1.073 1.00 81.44 89 THR A N 1
ATOM 724 C CA . THR A 1 89 ? -3.702 11.588 -0.471 1.00 81.44 89 THR A CA 1
ATOM 725 C C . THR A 1 89 ? -2.379 11.715 0.288 1.00 81.44 89 THR A C 1
ATOM 727 O O . THR A 1 89 ? -2.096 12.770 0.846 1.00 81.44 89 THR A O 1
ATOM 730 N N . VAL A 1 90 ? -1.603 10.631 0.384 1.00 77.06 90 VAL A N 1
ATOM 731 C CA . VAL A 1 90 ? -0.274 10.655 1.003 1.00 77.06 90 VAL A CA 1
ATOM 732 C C . VAL A 1 90 ? 0.642 11.465 0.093 1.00 77.06 90 VAL A C 1
ATOM 734 O O . VAL A 1 90 ? 0.709 11.132 -1.092 1.00 77.06 90 VAL A O 1
ATOM 737 N N . PRO A 1 91 ? 1.327 12.504 0.604 1.00 64.69 91 PRO A N 1
ATOM 738 C CA . PRO A 1 91 ? 2.330 13.207 -0.176 1.00 64.69 91 PRO A CA 1
ATOM 739 C C . PRO A 1 91 ? 3.354 12.197 -0.689 1.00 64.69 91 PRO A C 1
ATOM 741 O O . PRO A 1 91 ? 3.916 11.431 0.095 1.00 64.69 91 PRO A O 1
ATOM 744 N N . GLU A 1 92 ? 3.587 12.172 -1.998 1.00 63.59 92 GLU A N 1
ATOM 745 C CA . GLU A 1 92 ? 4.790 11.535 -2.522 1.00 63.59 92 GLU A CA 1
ATOM 746 C C . GLU A 1 92 ? 5.979 12.204 -1.831 1.00 63.59 92 GLU A C 1
ATOM 748 O O . GLU A 1 92 ? 6.041 13.436 -1.799 1.00 63.59 92 GLU A O 1
ATOM 753 N N . GLU A 1 93 ? 6.877 11.424 -1.217 1.00 58.56 93 GLU A N 1
ATOM 754 C CA . GLU A 1 93 ? 8.132 11.967 -0.696 1.00 58.56 93 GLU A CA 1
ATOM 755 C C . GLU A 1 93 ? 8.827 12.675 -1.858 1.00 58.56 93 GLU A C 1
ATOM 757 O O . GLU A 1 93 ? 9.353 12.053 -2.783 1.00 58.56 93 GLU A O 1
ATOM 762 N N . GLN A 1 94 ? 8.737 14.004 -1.847 1.00 49.75 94 GLN A N 1
ATOM 763 C CA . GLN A 1 94 ? 9.376 14.839 -2.838 1.00 49.75 94 GLN A CA 1
ATOM 764 C C . GLN A 1 94 ? 10.872 14.581 -2.746 1.00 49.75 94 GLN A C 1
ATOM 766 O O . GLN A 1 94 ? 11.424 14.474 -1.650 1.00 49.75 94 GLN A O 1
ATOM 771 N N . ASN A 1 95 ? 11.484 14.499 -3.925 1.00 48.88 95 ASN A N 1
ATOM 772 C CA . ASN A 1 95 ? 12.911 14.421 -4.216 1.00 48.88 95 ASN A CA 1
ATOM 773 C C . ASN A 1 95 ? 13.680 15.553 -3.491 1.00 48.88 95 ASN A C 1
ATOM 775 O O . ASN A 1 95 ? 14.155 16.505 -4.107 1.00 48.88 95 ASN A O 1
ATOM 779 N N . SER A 1 96 ? 13.772 15.505 -2.162 1.00 50.00 96 SER A N 1
ATOM 780 C CA . SER A 1 96 ? 14.761 16.268 -1.421 1.00 50.00 96 SER A CA 1
ATOM 781 C C . SER A 1 96 ? 16.074 15.596 -1.786 1.00 50.00 96 SER A C 1
ATOM 783 O O . SER A 1 96 ? 16.276 14.418 -1.497 1.00 50.00 96 SER A O 1
ATOM 785 N N . GLY A 1 97 ? 16.859 16.294 -2.611 1.00 54.72 97 GLY A N 1
ATOM 786 C CA . GLY A 1 97 ? 18.026 15.741 -3.290 1.00 54.72 97 GLY A CA 1
ATOM 787 C C . GLY A 1 97 ? 18.846 14.844 -2.369 1.00 54.72 97 GLY A C 1
ATOM 788 O O . GLY A 1 97 ? 19.026 15.168 -1.197 1.00 54.72 97 GLY A O 1
ATOM 789 N N . LEU A 1 98 ? 19.295 13.708 -2.915 1.00 62.03 98 LEU A N 1
ATOM 790 C CA . LEU A 1 98 ? 20.067 12.685 -2.210 1.00 62.03 98 LEU A CA 1
ATOM 791 C C . LEU A 1 98 ? 21.036 13.330 -1.213 1.00 62.03 98 LEU A C 1
ATOM 793 O O . LEU A 1 98 ? 21.981 14.010 -1.618 1.00 62.03 98 LEU A O 1
ATOM 797 N N . ILE A 1 99 ? 20.800 13.117 0.083 1.00 67.00 99 ILE A N 1
ATOM 798 C CA . ILE A 1 99 ? 21.696 13.599 1.132 1.00 67.00 99 ILE A CA 1
ATOM 799 C C . ILE A 1 99 ? 22.992 12.798 1.003 1.00 67.00 99 ILE A C 1
ATOM 801 O O . ILE A 1 99 ? 23.072 11.639 1.410 1.00 67.00 99 ILE A O 1
ATOM 805 N N . GLN A 1 100 ? 24.005 13.402 0.385 1.00 68.69 100 GLN A N 1
ATOM 806 C CA . GLN A 1 100 ? 25.351 12.848 0.357 1.00 68.69 100 GLN A CA 1
ATOM 807 C C . GLN A 1 100 ? 25.934 12.977 1.764 1.00 68.69 100 GLN A C 1
ATOM 809 O O . GLN A 1 100 ? 26.269 14.074 2.208 1.00 68.69 100 GLN A O 1
ATOM 814 N N . ILE A 1 101 ? 26.040 11.857 2.478 1.00 74.00 101 ILE A N 1
ATOM 815 C CA . ILE A 1 101 ? 26.783 11.803 3.736 1.00 74.00 101 ILE A CA 1
ATOM 816 C C . ILE A 1 101 ? 28.264 11.836 3.354 1.00 74.00 101 ILE A C 1
ATOM 818 O O . ILE A 1 101 ? 28.824 10.835 2.907 1.00 74.00 101 ILE A O 1
ATOM 822 N N . SER A 1 102 ? 28.886 13.009 3.453 1.00 65.88 102 SER A N 1
ATOM 823 C CA . SER A 1 102 ? 30.332 13.152 3.290 1.00 65.88 102 SER A CA 1
ATOM 824 C C . SER A 1 102 ? 31.057 12.374 4.390 1.00 65.88 102 SER A C 1
ATOM 826 O O . SER A 1 102 ? 30.658 12.443 5.554 1.00 65.88 102 SER A O 1
ATOM 828 N N . LYS A 1 103 ? 32.096 11.629 3.999 1.00 56.16 103 LYS A N 1
ATOM 829 C CA . LYS A 1 103 ? 32.971 10.867 4.897 1.00 56.16 103 LYS A CA 1
ATOM 830 C C . LYS A 1 103 ? 33.843 11.778 5.755 1.00 56.16 103 LYS A C 1
ATOM 832 O O . LYS A 1 103 ? 34.298 12.809 5.214 1.00 56.16 103 LYS A O 1
#